Protein AF-A0A935DQ66-F1 (afdb_monomer_lite)

Foldseek 3Di:
DDADDPPPPPVPGGDKDWPDKDKDAADDPDPPPDDPPPPDPPVRIDMDTDIDHPPDDDDDDPPDDDDDDDDDDDDDDDDPPPPDDDPPDDDD

Structure (mmCIF, N/CA/C/O backbone):
data_AF-A0A935DQ66-F1
#
_entry.id   AF-A0A935DQ66-F1
#
loop_
_atom_site.group_PDB
_atom_site.id
_atom_site.type_symbol
_atom_site.label_atom_id
_atom_site.label_alt_id
_atom_site.label_comp_id
_atom_site.label_asym_id
_atom_site.label_entity_id
_atom_site.label_seq_id
_atom_site.pdbx_PDB_ins_code
_atom_site.Cartn_x
_atom_site.Cartn_y
_atom_site.Cartn_z
_atom_site.occupancy
_atom_site.B_iso_or_equiv
_atom_site.auth_seq_id
_atom_site.auth_comp_id
_atom_site.auth_asym_id
_atom_site.auth_atom_id
_atom_site.pdbx_PDB_model_num
ATOM 1 N N . MET A 1 1 ? -6.066 3.467 -8.281 1.00 84.81 1 MET A N 1
ATOM 2 C CA . MET A 1 1 ? -6.421 2.067 -8.590 1.00 84.81 1 MET A CA 1
ATOM 3 C C . MET A 1 1 ? -5.514 1.615 -9.714 1.00 84.81 1 MET A C 1
ATOM 5 O O . MET A 1 1 ? -5.284 2.419 -10.609 1.00 84.81 1 MET A O 1
ATOM 9 N N . LEU A 1 2 ? -4.953 0.414 -9.613 1.00 94.44 2 LEU A N 1
ATOM 10 C CA . LEU A 1 2 ? -4.094 -0.197 -10.629 1.00 94.44 2 LEU A CA 1
ATOM 11 C C . LEU A 1 2 ? -4.896 -1.287 -11.346 1.00 94.44 2 LEU A C 1
ATOM 13 O O . LEU A 1 2 ? -5.684 -1.972 -10.701 1.00 94.44 2 LEU A O 1
ATOM 17 N N . GLU A 1 3 ? -4.711 -1.439 -12.651 1.00 96.75 3 GLU A N 1
ATOM 18 C CA . GLU A 1 3 ? -5.350 -2.488 -13.445 1.00 96.75 3 GLU A CA 1
ATOM 19 C C . GLU A 1 3 ? -4.263 -3.343 -14.098 1.00 96.75 3 GLU A C 1
ATOM 21 O O . GLU A 1 3 ? -3.340 -2.804 -14.711 1.00 96.75 3 GLU A O 1
ATOM 26 N N . ILE A 1 4 ? -4.345 -4.660 -13.908 1.00 95.62 4 ILE A N 1
ATOM 27 C CA . ILE A 1 4 ? -3.460 -5.644 -14.534 1.00 95.62 4 ILE A CA 1
ATOM 28 C C . ILE A 1 4 ? -4.233 -6.287 -15.683 1.00 95.62 4 ILE A C 1
ATOM 30 O O . ILE A 1 4 ? -5.383 -6.690 -15.506 1.00 95.62 4 ILE A O 1
ATOM 34 N N . THR A 1 5 ? -3.608 -6.342 -16.858 1.00 96.50 5 THR A N 1
ATOM 35 C CA . THR A 1 5 ? -4.171 -6.968 -18.061 1.00 96.50 5 THR A CA 1
ATOM 36 C C . THR A 1 5 ? -3.088 -7.740 -18.801 1.00 96.50 5 THR A C 1
ATOM 38 O O . THR A 1 5 ? -1.935 -7.298 -18.839 1.00 96.50 5 THR A O 1
ATOM 41 N N . GLY A 1 6 ? -3.456 -8.866 -19.414 1.00 94.44 6 GLY A N 1
ATOM 42 C CA . GLY A 1 6 ? -2.538 -9.673 -20.219 1.00 94.44 6 GLY A CA 1
ATOM 43 C C . GLY A 1 6 ? -1.487 -10.408 -19.389 1.00 94.44 6 GLY A C 1
ATOM 44 O O . GLY A 1 6 ? -0.429 -10.761 -19.918 1.00 94.44 6 GLY A O 1
ATOM 45 N N . HIS A 1 7 ? -1.742 -10.621 -18.098 1.00 93.50 7 HIS A N 1
ATOM 46 C CA . HIS A 1 7 ? -0.865 -11.420 -17.260 1.00 93.50 7 HIS A CA 1
ATOM 47 C C . HIS A 1 7 ? -0.909 -12.892 -17.703 1.00 93.50 7 HIS A C 1
ATOM 49 O O . HIS A 1 7 ? -1.955 -13.425 -18.069 1.00 93.50 7 HIS A O 1
ATOM 55 N N . GLY A 1 8 ? 0.245 -13.570 -17.677 1.00 93.88 8 GLY A N 1
ATOM 56 C CA . GLY A 1 8 ? 0.354 -14.964 -18.136 1.00 93.88 8 GLY A CA 1
ATOM 57 C C . GLY A 1 8 ? -0.488 -15.949 -17.315 1.00 93.88 8 GLY A C 1
ATOM 58 O O . GLY A 1 8 ? -0.884 -16.998 -17.816 1.00 93.88 8 GLY A O 1
ATOM 59 N N . ASP A 1 9 ? -0.790 -15.581 -16.072 1.00 94.56 9 ASP A N 1
ATOM 60 C CA . ASP A 1 9 ? -1.856 -16.181 -15.275 1.00 94.56 9 ASP A CA 1
ATOM 61 C C . ASP A 1 9 ? -3.088 -15.270 -15.309 1.00 94.56 9 ASP A C 1
ATOM 63 O O . ASP A 1 9 ? -3.079 -14.187 -14.719 1.00 94.56 9 ASP A O 1
ATOM 67 N N . VAL A 1 10 ? -4.139 -15.734 -15.986 1.00 90.62 10 VAL A N 1
ATOM 68 C CA . VAL A 1 10 ? -5.404 -15.012 -16.195 1.00 90.62 10 VAL A CA 1
ATOM 69 C C . VAL A 1 10 ? -6.107 -14.689 -14.872 1.00 90.62 10 VAL A C 1
ATOM 71 O O . VAL A 1 10 ? -6.862 -13.723 -14.803 1.00 90.62 10 VAL A O 1
ATOM 74 N N . GLY A 1 11 ? -5.848 -15.448 -13.800 1.00 92.38 11 GLY A N 1
ATOM 75 C CA . GLY A 1 11 ? -6.422 -15.180 -12.477 1.00 92.38 11 GLY A CA 1
ATOM 76 C C . GLY A 1 11 ? -5.913 -13.894 -11.812 1.00 92.38 11 GLY A C 1
ATOM 77 O O . GLY A 1 11 ? -6.469 -13.477 -10.796 1.00 92.38 11 GLY A O 1
ATOM 78 N N . VAL A 1 12 ? -4.866 -13.277 -12.365 1.00 94.25 12 VAL A N 1
ATOM 79 C CA . VAL A 1 12 ? -4.249 -12.037 -11.865 1.00 94.25 12 VAL A CA 1
ATOM 80 C C . VAL A 1 12 ? -4.769 -10.799 -12.604 1.00 94.25 12 VAL A C 1
ATOM 82 O O . VAL A 1 12 ? -4.618 -9.681 -12.119 1.00 94.25 12 VAL A O 1
ATOM 85 N N . ASP A 1 13 ? -5.398 -10.962 -13.766 1.00 96.06 13 ASP A N 1
ATOM 86 C CA . ASP A 1 13 ? -5.974 -9.826 -14.479 1.00 96.06 13 ASP A CA 1
ATOM 87 C C . ASP A 1 13 ? -7.146 -9.240 -13.681 1.00 96.06 13 ASP A C 1
ATOM 89 O O . ASP A 1 13 ? -8.029 -9.950 -13.193 1.00 96.06 13 ASP A O 1
ATOM 93 N N . GLY A 1 14 ? -7.166 -7.915 -13.543 1.00 95.94 14 GLY A N 1
ATOM 94 C CA . GLY A 1 14 ? -8.197 -7.232 -12.775 1.00 95.94 14 GLY A CA 1
ATOM 95 C C . GLY A 1 14 ? -7.729 -5.955 -12.094 1.00 95.94 14 GLY A C 1
ATOM 96 O O . GLY A 1 14 ? -6.688 -5.376 -12.404 1.00 95.94 14 GLY A O 1
ATOM 97 N N . LYS A 1 15 ? -8.554 -5.486 -11.155 1.00 97.50 15 LYS A N 1
ATOM 98 C CA . LYS A 1 15 ? -8.394 -4.194 -10.482 1.00 97.50 15 LYS A CA 1
ATOM 99 C C . LYS A 1 15 ? -7.860 -4.368 -9.068 1.00 97.50 15 LYS A C 1
ATOM 101 O O . LYS A 1 15 ? -8.388 -5.145 -8.274 1.00 97.50 15 LYS A O 1
ATOM 106 N N . TYR A 1 16 ? -6.867 -3.554 -8.738 1.00 97.69 16 TYR A N 1
ATOM 107 C CA . TYR A 1 16 ? -6.136 -3.606 -7.483 1.00 97.69 16 TYR A CA 1
ATOM 108 C C . TYR A 1 16 ? -6.108 -2.245 -6.778 1.00 97.69 16 TYR A C 1
ATOM 110 O O . TYR A 1 16 ? -5.866 -1.184 -7.373 1.00 97.69 16 TYR A O 1
ATOM 118 N N . LEU A 1 17 ? -6.322 -2.277 -5.465 1.00 97.19 17 LEU A N 1
ATOM 119 C CA . LEU A 1 17 ? -6.065 -1.163 -4.566 1.00 97.19 17 LEU A CA 1
ATOM 120 C C . LEU A 1 17 ? -4.576 -1.151 -4.196 1.00 97.19 17 LEU A C 1
ATOM 122 O O . LEU A 1 17 ? -4.070 -2.093 -3.591 1.00 97.19 17 LEU A O 1
ATOM 126 N N . VAL A 1 18 ? -3.879 -0.069 -4.540 1.00 96.81 18 VAL A N 1
ATOM 127 C CA . VAL A 1 18 ? -2.462 0.122 -4.201 1.00 96.81 18 VAL A CA 1
ATOM 128 C C . VAL A 1 18 ? -2.344 0.569 -2.746 1.00 96.81 18 VAL A C 1
ATOM 130 O O . VAL A 1 18 ? -2.936 1.574 -2.356 1.00 96.81 18 VAL A O 1
ATOM 133 N N . LEU A 1 19 ? -1.574 -0.175 -1.955 1.00 95.56 19 LEU A N 1
ATOM 134 C CA . LEU A 1 19 ? -1.295 0.106 -0.545 1.00 95.56 19 LEU A CA 1
ATOM 135 C C . LEU A 1 19 ? 0.041 0.835 -0.357 1.00 95.56 19 LEU A C 1
ATOM 137 O O . LEU A 1 19 ? 0.172 1.646 0.562 1.00 95.56 19 LEU A O 1
ATOM 141 N N . ARG A 1 20 ? 1.026 0.549 -1.216 1.00 96.56 20 ARG A N 1
ATOM 142 C CA . ARG A 1 20 ? 2.364 1.153 -1.186 1.00 96.56 20 ARG A CA 1
ATOM 143 C C . ARG A 1 20 ? 2.981 1.171 -2.582 1.00 96.56 20 ARG A C 1
ATOM 145 O O . ARG A 1 20 ? 2.730 0.263 -3.373 1.00 96.56 20 ARG A O 1
ATOM 152 N N . VAL A 1 21 ? 3.800 2.188 -2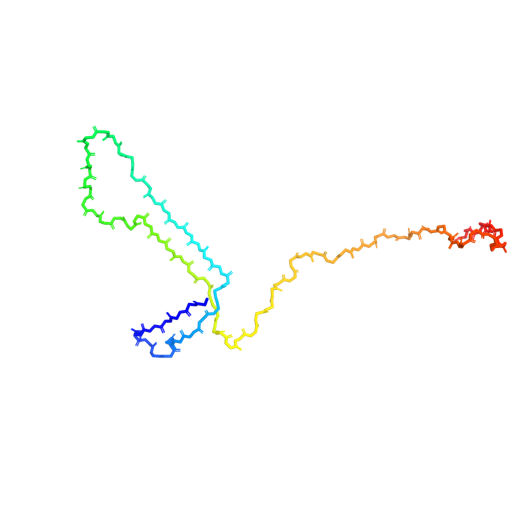.840 1.00 97.44 21 VAL A N 1
ATOM 153 C CA . VAL A 1 21 ? 4.696 2.253 -3.997 1.00 97.44 21 VAL A CA 1
ATOM 154 C C . VAL A 1 21 ? 6.103 2.570 -3.507 1.00 97.44 21 VAL A C 1
ATOM 156 O O . VAL A 1 21 ? 6.291 3.546 -2.777 1.00 97.44 21 VAL A O 1
ATOM 159 N N . ASP A 1 22 ? 7.071 1.752 -3.900 1.00 97.19 22 ASP A N 1
ATOM 160 C CA . ASP A 1 22 ? 8.495 1.995 -3.699 1.00 97.19 22 ASP A CA 1
ATOM 161 C C . ASP A 1 22 ? 9.122 2.422 -5.023 1.00 97.19 22 ASP A C 1
ATOM 163 O O . ASP A 1 22 ? 9.050 1.704 -6.018 1.00 97.19 22 ASP A O 1
ATOM 167 N N . HIS A 1 23 ? 9.728 3.608 -5.030 1.00 94.88 23 HIS A N 1
ATOM 168 C CA . HIS A 1 23 ? 10.348 4.201 -6.209 1.00 94.88 23 HIS A CA 1
ATOM 169 C C . HIS A 1 23 ? 11.871 4.132 -6.083 1.00 94.88 23 HIS A C 1
ATOM 171 O O . HIS A 1 23 ? 12.437 4.641 -5.115 1.00 94.88 23 HIS A O 1
ATOM 177 N N . THR A 1 24 ? 12.539 3.555 -7.078 1.00 92.69 24 THR A N 1
ATOM 178 C CA . THR A 1 24 ? 14.003 3.545 -7.192 1.00 92.69 24 THR A CA 1
ATOM 179 C C . THR A 1 24 ? 14.399 4.269 -8.466 1.00 92.69 24 THR A C 1
ATOM 181 O O . THR A 1 24 ? 13.949 3.894 -9.542 1.00 92.69 24 THR A O 1
ATOM 184 N N . GLY A 1 25 ? 15.230 5.306 -8.358 1.00 89.19 25 GLY A N 1
ATOM 185 C CA . GLY A 1 25 ? 15.731 6.062 -9.502 1.00 89.19 25 GLY A CA 1
ATOM 186 C C . GLY A 1 25 ? 17.241 6.242 -9.428 1.00 89.19 25 GLY A C 1
ATOM 187 O O . GLY A 1 25 ? 17.764 6.612 -8.379 1.00 89.19 25 GLY A O 1
ATOM 188 N N . VAL A 1 26 ? 17.931 6.002 -10.540 1.00 85.06 26 VAL A N 1
ATOM 189 C CA . VAL A 1 26 ? 19.369 6.239 -10.691 1.00 85.06 26 VAL A CA 1
ATOM 190 C C . VAL A 1 26 ? 19.560 7.364 -11.700 1.00 85.06 26 VAL A C 1
ATOM 192 O O . VAL A 1 26 ? 19.220 7.228 -12.877 1.00 85.06 26 VAL A O 1
ATOM 195 N N . VAL A 1 27 ? 20.106 8.489 -11.238 1.00 75.69 27 VAL A N 1
ATOM 196 C CA . VAL A 1 27 ? 20.498 9.598 -12.113 1.00 75.69 27 VAL A CA 1
ATOM 197 C C . VAL A 1 27 ? 21.961 9.387 -12.501 1.00 75.69 27 VAL A C 1
ATOM 199 O O . VAL A 1 27 ? 22.810 9.379 -11.610 1.00 75.69 27 VAL A O 1
ATOM 202 N N . PRO A 1 28 ? 22.288 9.199 -13.790 1.00 70.06 28 PRO A N 1
ATOM 203 C CA . PRO A 1 28 ? 23.679 9.097 -14.202 1.00 70.06 28 PRO A CA 1
ATOM 204 C C . PRO A 1 28 ? 24.379 10.447 -14.012 1.00 70.06 28 PRO A C 1
ATOM 206 O O . PRO A 1 28 ? 23.835 11.491 -14.378 1.00 70.06 28 PRO A O 1
ATOM 209 N N . GLU A 1 29 ? 25.601 10.430 -13.482 1.00 66.62 29 GLU A N 1
ATOM 210 C CA . GLU A 1 29 ? 26.460 11.612 -13.480 1.00 66.62 29 GLU A CA 1
ATOM 211 C C . GLU A 1 29 ? 26.824 11.969 -14.925 1.00 66.62 29 GLU A C 1
ATOM 213 O O . GLU A 1 29 ? 27.672 11.343 -15.563 1.00 66.62 29 GLU A O 1
ATOM 218 N N . THR A 1 30 ? 26.172 12.988 -15.476 1.00 60.97 30 THR A N 1
ATOM 219 C CA . THR A 1 30 ? 26.595 13.570 -16.747 1.00 60.97 30 THR A CA 1
ATOM 220 C C . THR A 1 30 ? 27.762 14.516 -16.485 1.00 60.97 30 THR A C 1
ATOM 222 O O . THR A 1 30 ? 27.556 15.693 -16.186 1.00 60.97 30 THR A O 1
ATOM 225 N N . ILE A 1 31 ? 29.000 14.039 -16.629 1.00 56.78 31 ILE A N 1
ATOM 226 C CA . ILE A 1 31 ? 30.121 14.949 -16.895 1.00 56.78 31 ILE A CA 1
ATOM 227 C C . ILE A 1 31 ? 29.895 15.502 -18.304 1.00 56.78 31 ILE A C 1
ATOM 229 O O . ILE A 1 31 ? 29.755 14.733 -19.258 1.00 56.78 31 ILE A O 1
ATOM 233 N N . ALA A 1 32 ? 29.815 16.830 -18.418 1.00 54.72 32 ALA A N 1
ATOM 234 C CA . ALA A 1 32 ? 29.573 17.560 -19.659 1.00 54.72 32 ALA A CA 1
ATOM 235 C C . ALA A 1 32 ? 30.384 16.980 -20.837 1.00 54.72 32 ALA A C 1
ATOM 237 O O . ALA A 1 32 ? 31.582 17.218 -20.961 1.00 54.72 32 ALA A O 1
ATOM 238 N N . GLY A 1 33 ? 29.721 16.200 -21.698 1.00 53.72 33 GLY A N 1
ATOM 239 C CA . GLY A 1 33 ? 30.267 15.752 -22.982 1.00 53.72 33 GLY A CA 1
ATOM 240 C C . GLY A 1 33 ? 30.696 14.285 -23.115 1.00 53.72 33 GLY A C 1
ATOM 241 O O . GLY A 1 33 ? 31.154 13.925 -24.198 1.00 53.72 33 GLY A O 1
ATOM 242 N N . ARG A 1 34 ? 30.543 13.410 -22.109 1.00 54.59 34 ARG A N 1
ATOM 243 C CA . ARG A 1 34 ? 30.728 11.954 -22.311 1.00 54.59 34 ARG A CA 1
ATOM 244 C C . ARG A 1 34 ? 29.588 11.146 -21.710 1.00 54.59 34 ARG A C 1
ATOM 246 O O . ARG A 1 34 ? 29.594 10.820 -20.529 1.00 54.59 34 ARG A O 1
ATOM 253 N N . THR A 1 35 ? 28.642 10.757 -22.555 1.00 55.03 35 THR A N 1
ATOM 254 C CA . THR A 1 35 ? 27.727 9.654 -22.267 1.00 55.03 35 THR A CA 1
ATOM 255 C C . THR A 1 35 ? 28.555 8.369 -22.294 1.00 55.03 35 THR A C 1
ATOM 257 O O . THR A 1 35 ? 28.835 7.829 -23.363 1.00 55.03 35 THR A O 1
ATOM 260 N N . GLN A 1 36 ? 29.007 7.888 -21.134 1.00 55.38 36 GLN A N 1
ATOM 261 C CA . GLN A 1 36 ? 29.414 6.490 -21.029 1.00 55.38 36 GLN A CA 1
ATOM 262 C C . GLN A 1 36 ? 28.131 5.669 -21.180 1.00 55.38 36 GLN A C 1
ATOM 264 O O . GLN A 1 36 ? 27.373 5.491 -20.231 1.00 55.38 36 GLN A O 1
ATOM 269 N N . HIS A 1 37 ? 27.835 5.247 -22.409 1.00 55.47 37 HIS A N 1
ATOM 270 C CA . HIS A 1 37 ? 26.954 4.111 -22.645 1.00 55.47 37 HIS A CA 1
ATOM 271 C C . HIS A 1 37 ? 27.731 2.870 -22.210 1.00 55.47 37 HIS A C 1
ATOM 273 O O . HIS A 1 37 ? 28.272 2.147 -23.043 1.00 55.47 37 HIS A O 1
ATOM 279 N N . ASP A 1 38 ? 27.856 2.673 -20.897 1.00 54.84 38 ASP A N 1
ATOM 280 C CA . ASP A 1 38 ? 28.188 1.349 -20.401 1.00 54.84 38 ASP A CA 1
ATOM 281 C C . ASP A 1 38 ? 27.019 0.442 -20.801 1.00 54.84 38 ASP A C 1
ATOM 283 O O . ASP A 1 38 ? 25.852 0.788 -20.602 1.00 54.84 38 ASP A O 1
ATOM 287 N N . GLY A 1 39 ? 27.334 -0.624 -21.529 1.00 50.25 39 GLY A N 1
ATOM 288 C CA . GLY A 1 39 ? 26.436 -1.356 -22.426 1.00 50.25 39 GLY A CA 1
ATOM 289 C C . GLY A 1 39 ? 25.386 -2.231 -21.742 1.00 50.25 39 GLY A C 1
ATOM 290 O O . GLY A 1 39 ? 25.076 -3.306 -22.247 1.00 50.25 39 GLY A O 1
ATOM 291 N N . GLY A 1 40 ? 24.842 -1.798 -20.610 1.00 52.16 40 GLY A N 1
ATOM 292 C CA . GLY A 1 40 ? 23.652 -2.370 -20.004 1.00 52.16 40 GLY A CA 1
ATOM 293 C C . GLY A 1 40 ? 22.616 -1.273 -19.830 1.00 52.16 40 GLY A C 1
ATOM 294 O O . GLY A 1 40 ? 22.896 -0.253 -19.203 1.00 52.16 40 GLY A O 1
ATOM 295 N N . GLU A 1 41 ? 21.410 -1.469 -20.356 1.00 57.88 41 GLU A N 1
ATOM 296 C CA . GLU A 1 41 ? 20.230 -0.723 -19.917 1.00 57.88 41 GLU A CA 1
ATOM 297 C C . GLU A 1 41 ? 19.997 -1.015 -18.427 1.00 57.88 41 GLU A C 1
ATOM 299 O O . GLU A 1 41 ? 19.166 -1.835 -18.049 1.00 57.88 41 GLU A O 1
ATOM 304 N N . GLN A 1 42 ? 20.773 -0.389 -17.544 1.00 63.03 42 GLN A N 1
ATOM 305 C CA . GLN A 1 42 ? 20.442 -0.365 -16.132 1.00 63.03 42 GLN A CA 1
ATOM 306 C C . GLN A 1 42 ? 19.142 0.421 -16.020 1.00 63.03 42 GLN A C 1
ATOM 308 O O . GLN A 1 42 ? 19.086 1.598 -16.382 1.00 63.03 42 GLN A O 1
ATOM 313 N N . GLU A 1 43 ? 18.091 -0.271 -15.589 1.00 66.94 43 GLU A N 1
ATOM 314 C CA . GLU A 1 43 ? 16.738 0.239 -15.403 1.00 66.94 43 GLU A CA 1
ATOM 315 C C . GLU A 1 43 ? 16.795 1.498 -14.516 1.00 66.94 43 GLU A C 1
ATOM 317 O O . GLU A 1 43 ? 16.897 1.429 -13.292 1.00 66.94 43 GLU A O 1
ATOM 322 N N . ARG A 1 44 ? 16.824 2.682 -15.148 1.00 80.75 44 ARG A N 1
ATOM 323 C CA . ARG A 1 44 ? 17.103 3.966 -14.471 1.00 80.75 44 ARG A CA 1
ATOM 324 C C . ARG A 1 44 ? 16.003 4.373 -13.506 1.00 80.75 44 ARG A C 1
ATOM 326 O O . ARG A 1 44 ? 16.221 5.227 -12.652 1.00 80.75 44 ARG A O 1
ATOM 333 N N . TYR A 1 45 ? 14.820 3.799 -13.674 1.00 87.00 45 TYR A N 1
ATOM 334 C CA . TYR A 1 45 ? 13.687 4.027 -12.809 1.00 87.00 45 TYR A CA 1
ATOM 335 C C . TYR A 1 45 ? 12.852 2.758 -12.700 1.00 87.00 45 TYR A C 1
ATOM 337 O O . TYR A 1 45 ? 12.407 2.219 -13.711 1.00 87.00 45 TYR A O 1
ATOM 345 N N . ARG A 1 46 ? 12.629 2.307 -11.469 1.00 92.25 46 ARG A N 1
ATOM 346 C CA . ARG A 1 46 ? 11.879 1.100 -11.136 1.00 92.25 46 ARG A CA 1
ATOM 347 C C . ARG A 1 46 ? 10.863 1.413 -10.051 1.00 92.25 46 ARG A C 1
ATOM 349 O O . ARG A 1 46 ? 11.168 2.125 -9.095 1.00 92.25 46 ARG A O 1
ATOM 356 N N . ASN A 1 47 ? 9.677 0.830 -10.187 1.00 93.69 47 ASN A N 1
ATOM 357 C CA . ASN A 1 47 ? 8.618 0.910 -9.191 1.00 93.69 47 ASN A CA 1
ATOM 358 C C . ASN A 1 47 ? 8.255 -0.488 -8.705 1.00 93.69 47 ASN A C 1
ATOM 360 O O . ASN A 1 47 ? 8.110 -1.405 -9.512 1.00 93.69 47 ASN A O 1
ATOM 364 N N . GLU A 1 48 ? 8.055 -0.630 -7.404 1.00 96.00 48 GLU A N 1
ATOM 365 C CA . GLU A 1 48 ? 7.480 -1.824 -6.796 1.00 96.00 48 GLU A CA 1
ATOM 366 C C . GLU A 1 48 ? 6.158 -1.452 -6.124 1.00 96.00 48 GLU A C 1
ATOM 368 O O . GLU A 1 48 ? 6.080 -0.485 -5.365 1.00 96.00 48 GLU A O 1
ATOM 373 N N . PHE A 1 49 ? 5.096 -2.192 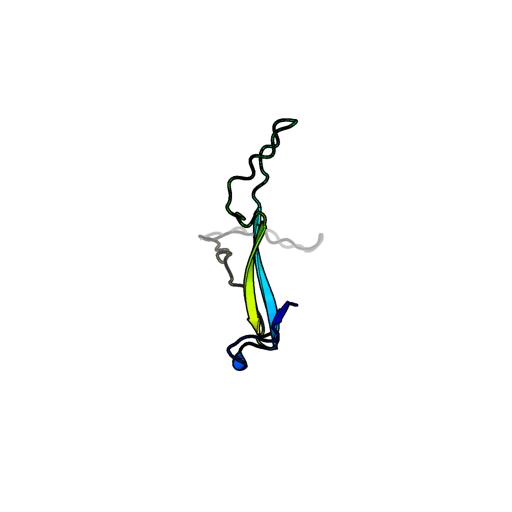-6.442 1.00 96.88 49 PHE A N 1
ATOM 374 C CA . PHE A 1 49 ? 3.744 -1.916 -5.964 1.00 96.88 49 PHE A CA 1
ATOM 375 C C . PHE A 1 49 ? 3.296 -3.014 -5.005 1.00 96.88 49 PHE A C 1
ATOM 377 O O . PHE A 1 49 ? 3.213 -4.181 -5.384 1.00 96.88 49 PHE A O 1
ATOM 384 N N . GLN A 1 50 ? 2.907 -2.633 -3.791 1.00 96.50 50 GLN A N 1
ATOM 385 C CA . GLN A 1 50 ? 2.150 -3.512 -2.904 1.00 96.50 50 GLN A CA 1
ATOM 386 C C . GLN A 1 50 ? 0.665 -3.212 -3.086 1.00 96.50 50 GLN A C 1
ATOM 388 O O . GLN A 1 50 ? 0.229 -2.076 -2.878 1.00 96.50 50 GLN A O 1
ATOM 393 N N . CYS A 1 51 ? -0.127 -4.211 -3.466 1.00 96.75 51 CYS A N 1
ATOM 394 C CA . CYS A 1 51 ? -1.548 -4.029 -3.740 1.00 96.75 51 CYS A CA 1
ATOM 395 C C . CYS A 1 51 ? -2.392 -5.235 -3.305 1.00 96.75 51 CYS A C 1
ATOM 397 O O . CYS A 1 51 ? -1.865 -6.313 -3.037 1.00 96.75 51 CYS A O 1
ATOM 399 N N . ILE A 1 52 ? -3.704 -5.025 -3.199 1.00 96.62 52 ILE A N 1
ATOM 400 C CA . ILE A 1 52 ? -4.713 -6.058 -2.915 1.00 96.62 52 ILE A CA 1
ATOM 401 C C . ILE A 1 52 ? -5.847 -5.962 -3.945 1.00 96.62 52 ILE A C 1
ATOM 403 O O . ILE A 1 52 ? -6.037 -4.875 -4.498 1.00 96.62 52 ILE A O 1
ATOM 407 N N . PRO A 1 53 ? -6.615 -7.036 -4.214 1.00 96.56 53 PRO A N 1
ATOM 408 C CA . PRO A 1 53 ? -7.789 -6.948 -5.081 1.00 96.56 53 PRO A CA 1
ATOM 409 C C . PRO A 1 53 ? -8.755 -5.865 -4.591 1.00 96.56 53 PRO A C 1
ATOM 411 O O . PRO A 1 53 ? -8.955 -5.712 -3.384 1.00 96.56 53 PRO A O 1
ATOM 414 N N . VAL A 1 54 ? -9.343 -5.104 -5.516 1.00 95.88 54 VAL A N 1
ATOM 415 C CA . VAL A 1 54 ? -10.157 -3.919 -5.185 1.00 95.88 54 VAL A CA 1
ATOM 416 C C . VAL A 1 54 ? -11.355 -4.233 -4.280 1.00 95.88 54 VAL A C 1
ATOM 418 O O . VAL A 1 54 ? -11.722 -3.407 -3.447 1.00 95.88 54 VAL A O 1
ATOM 421 N N . ASP A 1 55 ? -11.918 -5.436 -4.392 1.00 94.88 55 ASP A N 1
ATOM 422 C CA . ASP A 1 55 ? -13.097 -5.858 -3.630 1.00 94.88 55 ASP A CA 1
ATOM 423 C C . ASP A 1 55 ? -12.767 -6.287 -2.187 1.00 94.88 55 ASP A C 1
ATOM 425 O O . ASP A 1 55 ? -13.668 -6.549 -1.387 1.00 94.88 55 ASP A O 1
ATOM 429 N N . VAL A 1 56 ? -11.480 -6.342 -1.817 1.00 94.50 56 VAL A N 1
ATOM 430 C CA . VAL A 1 56 ? -11.043 -6.667 -0.454 1.00 94.50 56 VAL A CA 1
ATOM 431 C C . VAL A 1 56 ? -10.968 -5.384 0.385 1.00 94.50 56 VAL A C 1
ATOM 433 O O . VAL A 1 56 ? -10.154 -4.501 0.100 1.00 94.50 56 VAL A O 1
ATOM 436 N N . PRO A 1 57 ? -11.761 -5.255 1.466 1.00 93.25 57 PRO A N 1
ATOM 437 C CA . PRO A 1 57 ? -11.741 -4.058 2.295 1.00 93.25 57 PRO A CA 1
ATOM 438 C C . PRO A 1 57 ? -10.415 -3.930 3.052 1.00 93.25 57 PRO A C 1
ATOM 440 O O . PRO A 1 57 ? -10.058 -4.775 3.873 1.00 93.25 57 PRO A O 1
ATOM 443 N N . TYR A 1 58 ? -9.707 -2.819 2.843 1.00 93.69 58 TYR A N 1
ATOM 444 C CA . TYR A 1 58 ? -8.473 -2.528 3.570 1.00 93.69 58 TYR A CA 1
ATOM 445 C C . TYR A 1 58 ? -8.748 -1.988 4.987 1.00 93.69 58 TYR A C 1
ATOM 447 O O . TYR A 1 58 ? -9.545 -1.065 5.198 1.00 93.69 58 TYR A O 1
ATOM 455 N N . ARG A 1 59 ? -8.055 -2.555 5.981 1.00 93.06 59 ARG A N 1
ATOM 456 C CA . ARG A 1 59 ? -8.031 -2.100 7.379 1.00 93.06 59 ARG A CA 1
ATOM 457 C C . ARG A 1 59 ? -6.571 -1.955 7.819 1.00 93.06 59 ARG A C 1
ATOM 459 O O . ARG A 1 59 ? -5.931 -2.973 8.066 1.00 93.06 59 ARG A O 1
ATOM 466 N N . PRO A 1 60 ? -6.037 -0.722 7.913 1.00 88.38 60 PRO A N 1
ATOM 467 C CA . PRO A 1 60 ? -4.668 -0.509 8.361 1.00 88.38 60 PRO A CA 1
ATOM 468 C C . PRO A 1 60 ? -4.422 -1.112 9.744 1.00 88.38 60 PRO A C 1
ATOM 470 O O . PRO A 1 60 ? -5.279 -1.052 10.630 1.00 88.38 60 PRO A O 1
ATOM 473 N N . GLU A 1 61 ? -3.222 -1.639 9.948 1.00 87.75 61 GLU A N 1
ATOM 474 C CA . GLU A 1 61 ? -2.795 -2.137 11.250 1.00 87.75 61 GLU A CA 1
ATOM 475 C C . GLU A 1 61 ? -2.763 -1.008 12.297 1.00 87.75 61 GLU A C 1
ATOM 477 O O . GLU A 1 61 ? -2.291 0.105 12.040 1.00 87.75 61 GLU A O 1
ATOM 482 N N . ARG A 1 62 ? -3.219 -1.297 13.522 1.00 85.75 62 ARG A N 1
ATOM 483 C CA . ARG A 1 62 ? -3.127 -0.362 14.655 1.00 85.75 62 ARG A CA 1
ATOM 484 C C . ARG A 1 62 ? -1.705 -0.362 15.221 1.00 85.75 62 ARG A C 1
ATOM 486 O O . ARG A 1 62 ? -1.448 -0.965 16.256 1.00 85.75 62 ARG A O 1
ATOM 493 N N . LYS A 1 63 ? -0.794 0.348 14.553 1.00 91.44 63 LYS A N 1
ATOM 494 C CA . LYS A 1 63 ? 0.611 0.485 14.986 1.00 91.44 63 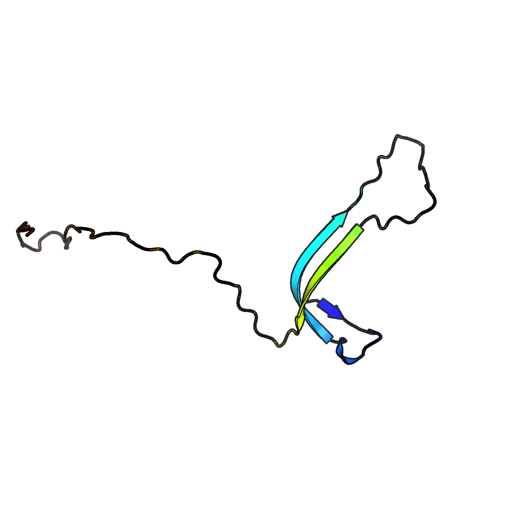LYS A CA 1
ATOM 495 C C . LYS A 1 63 ? 0.765 1.272 16.289 1.00 91.44 63 LYS A C 1
ATOM 497 O O . LYS A 1 63 ? 1.703 1.060 17.051 1.00 91.44 63 LYS A O 1
ATOM 502 N N . THR A 1 64 ? -0.153 2.198 16.557 1.00 88.19 64 THR A N 1
ATOM 503 C CA . THR A 1 64 ? -0.117 3.019 17.767 1.00 88.19 64 THR A CA 1
ATOM 504 C C . THR A 1 64 ? -0.487 2.182 18.983 1.00 88.19 64 THR A C 1
ATOM 506 O O . THR A 1 64 ? -1.605 1.670 19.090 1.00 88.19 64 THR A O 1
ATOM 509 N N . ARG A 1 65 ? 0.437 2.085 19.944 1.00 87.25 65 ARG A N 1
ATOM 510 C CA . ARG 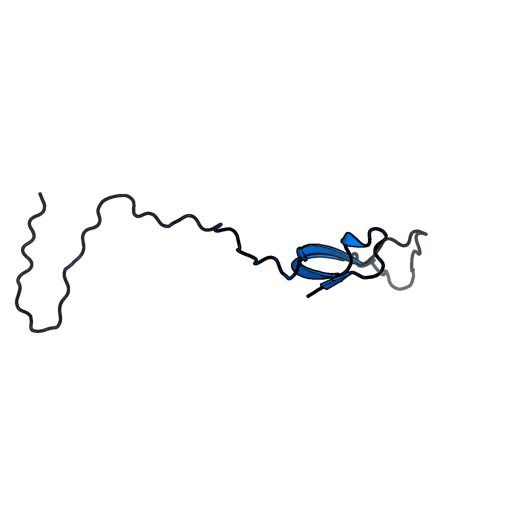A 1 65 ? 0.159 1.457 21.238 1.00 87.25 65 ARG A CA 1
ATOM 511 C C . ARG A 1 65 ? -1.019 2.164 21.908 1.00 87.25 65 ARG A C 1
ATOM 513 O O . ARG A 1 65 ? -1.051 3.390 21.983 1.00 87.25 65 ARG A O 1
ATOM 520 N N . LYS A 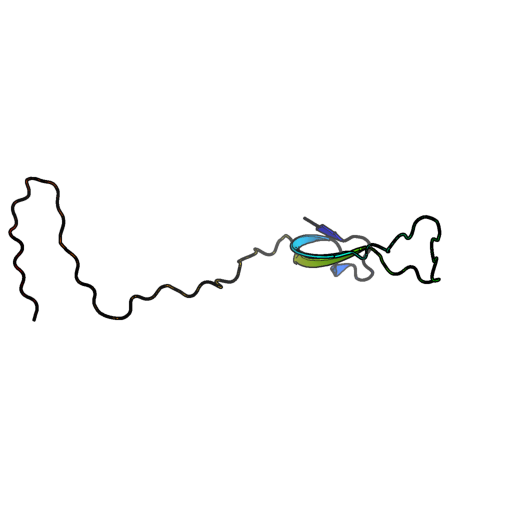1 66 ? -1.963 1.387 22.447 1.00 89.19 66 LYS A N 1
ATOM 521 C CA . LYS A 1 66 ? -3.076 1.938 23.229 1.00 89.19 66 LYS A CA 1
ATOM 522 C C . LYS A 1 66 ? -2.514 2.777 24.392 1.00 89.19 66 LYS A C 1
ATOM 524 O O . LYS A 1 66 ? -1.722 2.229 25.167 1.00 89.19 66 LYS A O 1
ATOM 529 N N . PRO A 1 67 ? -2.908 4.056 24.539 1.00 89.31 67 PRO A N 1
ATOM 530 C CA . PRO A 1 67 ? -2.482 4.863 25.673 1.00 89.31 67 PRO A CA 1
ATOM 531 C C . PRO A 1 67 ? -2.983 4.216 26.965 1.00 89.31 67 PRO A C 1
ATOM 533 O O . PRO A 1 67 ? -4.119 3.740 27.047 1.00 89.31 67 PRO A O 1
ATOM 536 N N . ARG A 1 68 ? -2.106 4.148 27.964 1.00 92.00 68 ARG A N 1
ATOM 537 C CA . ARG A 1 68 ? -2.402 3.602 29.289 1.00 92.00 68 ARG A CA 1
ATOM 538 C C . ARG A 1 68 ? -2.029 4.652 30.321 1.00 92.00 68 ARG A C 1
ATOM 540 O O . ARG A 1 68 ? -0.916 5.167 30.279 1.00 92.00 68 ARG A O 1
ATOM 547 N N . VAL A 1 69 ? -2.943 4.930 31.244 1.00 89.44 69 VAL A N 1
ATOM 548 C CA . VAL A 1 69 ? -2.623 5.649 32.478 1.00 89.44 69 VAL A CA 1
ATOM 549 C C . VAL A 1 69 ? -2.100 4.611 33.462 1.00 89.44 69 VAL A C 1
ATOM 551 O O . VAL A 1 69 ? -2.779 3.622 33.742 1.00 89.44 69 VAL A O 1
ATOM 554 N N . PHE A 1 70 ? -0.866 4.791 33.922 1.00 88.94 70 PHE A N 1
ATOM 555 C CA . PHE A 1 70 ? -0.281 3.957 34.964 1.00 88.94 70 PHE A CA 1
ATOM 556 C C . PHE A 1 70 ? -0.449 4.683 36.299 1.00 88.94 70 PHE A C 1
ATOM 558 O O . PHE A 1 70 ? 0.008 5.812 36.443 1.00 88.94 70 PHE A O 1
ATOM 565 N N . GLY A 1 71 ? -1.114 4.037 37.256 1.00 91.44 71 GLY A N 1
ATOM 566 C CA . GLY A 1 71 ? -1.383 4.609 38.574 1.00 91.44 71 GLY A CA 1
ATOM 567 C C . GLY A 1 71 ? -2.698 5.385 38.667 1.00 91.44 71 GLY A C 1
ATOM 568 O O . GLY A 1 71 ? -3.378 5.636 37.670 1.00 91.44 71 GLY A O 1
ATOM 569 N N . MET A 1 72 ? -3.065 5.722 39.902 1.00 90.44 72 MET A N 1
ATOM 570 C CA . MET A 1 72 ? -4.244 6.532 40.200 1.00 90.44 72 MET A CA 1
ATOM 571 C C . MET A 1 72 ? -3.989 7.998 39.845 1.00 90.44 72 MET A C 1
ATOM 573 O O . MET A 1 72 ? -2.878 8.497 40.005 1.00 90.44 72 MET A O 1
ATOM 577 N N . GLN A 1 73 ? -5.025 8.679 39.370 1.00 91.38 73 GLN A N 1
ATOM 578 C CA . GLN A 1 73 ? -5.004 10.118 39.126 1.00 91.38 73 GLN A CA 1
ATOM 579 C C . GLN A 1 73 ? -6.120 10.743 39.956 1.00 91.38 73 GLN A C 1
ATOM 581 O O . GLN A 1 73 ? -7.233 10.213 39.986 1.00 91.38 73 GLN A O 1
ATOM 586 N N . THR A 1 74 ? -5.828 11.850 40.631 1.00 91.00 74 THR A N 1
ATOM 587 C CA . THR A 1 74 ? -6.851 12.686 41.265 1.00 91.00 74 THR A CA 1
ATOM 588 C C . THR A 1 74 ? -7.361 13.709 40.252 1.00 91.00 74 THR A C 1
ATOM 590 O O . THR A 1 74 ? -6.664 14.072 39.305 1.00 91.00 74 THR A O 1
ATOM 593 N N . ALA A 1 75 ? -8.598 14.164 40.425 1.00 85.19 75 ALA A N 1
ATOM 594 C CA . ALA A 1 75 ? -9.188 15.205 39.597 1.00 85.19 75 ALA A CA 1
ATOM 595 C C . ALA A 1 75 ? -9.922 16.205 40.487 1.00 85.19 75 ALA A C 1
ATOM 597 O O . ALA A 1 75 ? -10.572 15.820 41.460 1.00 85.19 75 ALA A O 1
ATOM 598 N N . THR A 1 76 ? -9.829 17.487 40.143 1.00 89.19 76 THR A N 1
ATOM 599 C CA . THR A 1 76 ? -10.632 18.529 40.785 1.00 89.19 76 THR A CA 1
ATOM 600 C C . THR A 1 76 ? -12.020 18.527 40.163 1.00 89.19 76 THR A C 1
ATOM 602 O O . THR A 1 76 ? -12.158 18.663 38.947 1.00 89.19 76 THR A O 1
ATOM 605 N N . VAL A 1 77 ? -13.050 18.381 40.996 1.00 80.44 77 VAL A N 1
ATOM 606 C CA . VAL A 1 77 ? -14.441 18.519 40.559 1.00 80.44 77 VAL A CA 1
ATOM 607 C C . VAL A 1 77 ? -14.677 19.976 40.178 1.00 80.44 77 VAL A C 1
ATOM 609 O O . VAL A 1 77 ? -14.510 20.868 41.007 1.00 80.44 77 VAL A O 1
ATOM 612 N N . VAL A 1 78 ? -15.050 20.211 38.922 1.00 84.69 78 VAL A N 1
ATOM 613 C CA . VAL A 1 78 ? -15.417 21.538 38.421 1.00 84.69 78 VAL A CA 1
ATOM 614 C C . VAL A 1 78 ? -16.890 21.555 38.029 1.00 84.69 78 VAL A C 1
ATOM 616 O O . VAL A 1 78 ? -17.393 20.609 37.423 1.00 84.69 78 VAL A O 1
ATOM 619 N N . GLY A 1 79 ? -17.577 22.634 38.399 1.00 80.12 79 GLY A N 1
ATOM 620 C CA . GLY A 1 79 ? -18.975 22.906 38.074 1.00 80.12 79 GLY A CA 1
ATOM 621 C C . GLY A 1 79 ? -19.162 24.383 37.707 1.00 80.12 79 GLY A C 1
ATOM 622 O O . GLY A 1 79 ? -18.262 25.185 37.961 1.00 80.12 79 GLY A O 1
ATOM 623 N N . PRO A 1 80 ? -20.289 24.748 37.075 1.00 79.69 80 PRO A N 1
ATOM 624 C CA . PRO A 1 80 ? -20.577 26.133 36.709 1.00 79.69 80 PRO A CA 1
ATOM 625 C C . PRO A 1 80 ? -20.559 27.061 37.935 1.00 79.69 80 PRO A C 1
ATOM 627 O O . PRO A 1 80 ? -20.949 26.658 39.036 1.00 79.69 80 PRO A O 1
ATOM 630 N N . GLU A 1 81 ? -20.111 28.306 37.743 1.00 68.00 81 GLU A N 1
ATOM 631 C CA . GLU A 1 81 ? -20.052 29.300 38.819 1.00 68.00 81 GLU A CA 1
ATOM 632 C C . GLU A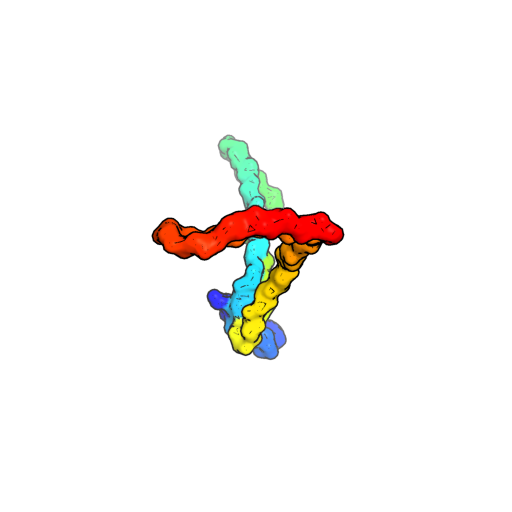 1 81 ? -21.446 29.509 39.436 1.00 68.00 81 GLU A C 1
ATOM 634 O O . GLU A 1 81 ? -22.419 29.778 38.734 1.00 68.00 81 GLU A O 1
ATOM 639 N N . GLY A 1 82 ? -21.544 29.339 40.760 1.00 63.50 82 GLY A N 1
ATOM 640 C CA . GLY A 1 82 ? -22.792 29.458 41.528 1.00 63.50 82 GLY A CA 1
ATOM 641 C C . GLY A 1 82 ? -23.328 28.147 42.121 1.00 63.50 82 GLY A C 1
ATOM 642 O O . GLY A 1 82 ? -24.233 28.187 42.953 1.00 63.50 82 GLY A O 1
ATOM 643 N N . GLY A 1 83 ? -22.763 26.988 41.759 1.00 56.91 83 GLY A N 1
ATOM 644 C CA . GLY A 1 83 ? -23.100 25.695 42.367 1.00 56.91 83 GLY A CA 1
ATOM 645 C C . GLY A 1 83 ? -22.328 25.450 43.665 1.00 56.91 83 GLY A C 1
ATOM 646 O O . GLY A 1 83 ? -21.230 24.904 43.638 1.00 56.91 83 GLY A O 1
ATOM 647 N N . GLY A 1 84 ? -22.873 25.872 44.806 1.00 58.19 84 GLY A N 1
ATOM 648 C CA . GLY A 1 84 ? -22.246 25.665 46.112 1.00 58.19 84 GLY A CA 1
ATOM 649 C C . GLY A 1 84 ? -22.043 24.184 46.454 1.00 58.19 84 GLY A C 1
ATOM 650 O O . GLY A 1 84 ? -22.979 23.505 46.862 1.00 58.19 84 GLY A O 1
ATOM 651 N N . SER A 1 85 ? -20.806 23.699 46.366 1.00 53.00 85 SER A N 1
ATOM 652 C CA . SER A 1 85 ? -20.341 22.536 47.124 1.00 53.00 85 SER A CA 1
ATOM 653 C C . SER A 1 85 ? -18.856 22.698 47.439 1.00 53.00 85 SER A C 1
ATOM 655 O O . SER A 1 85 ? -18.009 22.697 46.548 1.00 53.00 85 SER A O 1
ATOM 657 N N . THR A 1 86 ? -18.559 22.880 48.719 1.00 55.22 86 THR A N 1
ATOM 658 C CA . THR A 1 86 ? -17.221 22.965 49.312 1.00 55.22 86 THR A CA 1
ATOM 659 C C . THR A 1 86 ? -16.359 21.759 48.905 1.00 55.22 86 THR A C 1
ATOM 661 O O . THR A 1 86 ? -16.866 20.635 48.938 1.00 55.22 86 THR A O 1
ATOM 664 N N . PRO A 1 87 ? -15.066 21.921 48.564 1.00 52.00 87 PRO A N 1
ATOM 665 C CA . PRO A 1 87 ? -14.204 20.778 48.288 1.00 52.00 87 PRO A CA 1
ATOM 666 C C . PRO A 1 87 ? -13.854 20.068 49.605 1.00 52.00 87 PRO A C 1
ATOM 668 O O . PRO A 1 87 ? -12.913 20.448 50.300 1.00 52.00 87 PRO A O 1
ATOM 671 N N . THR A 1 88 ? -14.606 19.029 49.973 1.00 51.56 88 THR A N 1
ATOM 672 C CA . THR A 1 88 ? -14.191 18.102 51.035 1.00 51.56 88 THR A CA 1
ATOM 673 C C . THR A 1 88 ? -13.111 17.180 50.475 1.00 51.56 88 THR A C 1
ATOM 675 O O . THR A 1 88 ? -13.392 16.169 49.836 1.00 51.56 88 THR A O 1
ATOM 678 N N . SER A 1 89 ? -11.852 17.551 50.705 1.00 53.38 89 SER A N 1
ATOM 679 C CA . SER A 1 89 ? -10.720 16.633 50.588 1.00 53.38 89 SER A CA 1
ATOM 680 C C . SER A 1 89 ? -10.779 15.625 51.738 1.00 53.38 89 SER A C 1
ATOM 682 O O . SER A 1 89 ? -10.681 15.997 52.906 1.00 53.38 89 SER A O 1
ATOM 684 N N . THR A 1 90 ? -10.946 14.342 51.430 1.00 38.25 90 THR A N 1
ATOM 685 C CA . THR A 1 90 ? -10.546 13.238 52.315 1.00 38.25 90 THR A CA 1
ATOM 686 C C . THR A 1 90 ? -10.050 12.106 51.426 1.00 38.25 90 THR A C 1
ATOM 688 O O . THR A 1 90 ? -10.834 11.335 50.880 1.00 38.25 90 THR A O 1
ATOM 691 N N . ALA A 1 91 ? -8.732 12.068 51.235 1.00 38.72 91 ALA A N 1
ATOM 692 C CA . ALA A 1 91 ? -8.022 10.907 50.722 1.00 38.72 91 ALA A CA 1
ATOM 693 C C . ALA A 1 91 ? -7.696 9.986 51.908 1.00 38.72 91 ALA A C 1
ATOM 695 O O . ALA A 1 91 ? -7.124 10.446 52.899 1.00 38.72 91 ALA A O 1
ATOM 696 N N . GLY A 1 92 ? -8.092 8.720 51.795 1.00 36.53 92 GLY A N 1
ATOM 697 C CA . GLY A 1 92 ? -7.572 7.587 52.560 1.00 36.53 92 GLY A CA 1
ATOM 698 C C . GLY A 1 92 ? -6.892 6.613 51.611 1.00 36.53 92 GLY A C 1
ATOM 699 O O . GLY A 1 92 ? -7.205 6.679 50.399 1.00 36.53 92 GLY A O 1
#

Radius of gyration: 30.56 Å; chains: 1; bounding box: 54×46×76 Å

Sequence (92 aa):
MLEITGHGDVGVDGKYLVLRVDHTGVVPETIAGRTQHDGGEQERYRNEFQCIPVDVPYRPERKTRKPRVFGMQTATVVGPEGGGSTPTSTAG

pLDDT: mean 80.66, std 17.75, range [36.53, 97.69]

Secondary structure (DSSP, 8-state):
-EEE-S-SSGGG-EEEEEEEEEEEE------TT-----SS---SEEEEEEEEETTSPP-----SPPP---S---------TT----------